Protein AF-A0A1F4V8T4-F1 (afdb_monomer_lite)

Radius of gyration: 14.52 Å; chains: 1; bounding box: 36×26×45 Å

Structure (mmCIF, N/CA/C/O backbone):
data_AF-A0A1F4V8T4-F1
#
_entry.id   AF-A0A1F4V8T4-F1
#
loop_
_atom_site.group_PDB
_atom_site.id
_atom_site.type_symbol
_atom_site.label_atom_id
_atom_site.label_alt_id
_atom_site.label_comp_id
_atom_site.label_asym_id
_atom_site.label_entity_id
_atom_site.label_se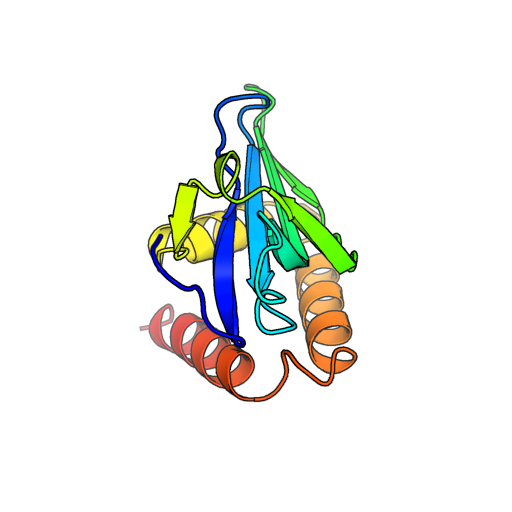q_id
_atom_site.pdbx_PDB_ins_code
_atom_site.Cartn_x
_atom_site.Cartn_y
_atom_site.Cartn_z
_atom_site.occupancy
_atom_site.B_iso_or_equiv
_atom_site.auth_seq_id
_atom_site.auth_comp_id
_atom_site.auth_asym_id
_atom_site.auth_atom_id
_atom_site.pdbx_PDB_model_num
ATOM 1 N N . MET A 1 1 ? 9.633 7.732 -20.803 1.00 52.25 1 MET A N 1
ATOM 2 C CA . MET A 1 1 ? 8.773 7.249 -19.706 1.00 52.25 1 MET A CA 1
ATOM 3 C C . MET A 1 1 ? 9.606 7.266 -18.451 1.00 52.25 1 MET A C 1
ATOM 5 O O . MET A 1 1 ? 10.767 6.884 -18.526 1.00 52.25 1 MET A O 1
ATOM 9 N N . GLU A 1 2 ? 9.056 7.786 -17.361 1.00 59.56 2 GLU A N 1
ATOM 10 C CA . GLU A 1 2 ? 9.728 7.745 -16.066 1.00 59.56 2 GLU A CA 1
ATOM 11 C C . GLU A 1 2 ? 9.879 6.277 -15.651 1.00 59.56 2 GLU A C 1
ATOM 13 O O . GLU A 1 2 ? 8.925 5.506 -15.739 1.00 59.56 2 GLU A O 1
ATOM 18 N N . GLN A 1 3 ? 11.104 5.864 -15.335 1.00 69.62 3 GLN A N 1
ATOM 19 C CA . GLN A 1 3 ? 11.401 4.482 -14.986 1.00 69.62 3 GLN A CA 1
ATOM 20 C C . GLN A 1 3 ? 11.212 4.333 -13.479 1.00 69.62 3 GLN A C 1
ATOM 22 O O . GLN A 1 3 ? 11.970 4.917 -12.702 1.00 69.62 3 GLN A O 1
ATOM 27 N N . TYR A 1 4 ? 10.179 3.592 -13.085 1.00 75.06 4 TYR A N 1
ATOM 28 C CA . TYR A 1 4 ? 9.976 3.211 -11.691 1.00 75.06 4 TYR A CA 1
ATOM 29 C C . TYR A 1 4 ? 11.048 2.212 -11.266 1.00 75.06 4 TYR A C 1
ATOM 31 O O . TYR A 1 4 ? 11.541 1.425 -12.082 1.00 75.06 4 TYR A O 1
ATOM 39 N N . LYS A 1 5 ? 11.430 2.273 -9.996 1.00 74.38 5 LYS A N 1
ATOM 40 C CA . LYS A 1 5 ? 12.481 1.439 -9.416 1.00 74.38 5 LYS A CA 1
ATOM 41 C C . LYS A 1 5 ? 11.873 0.366 -8.530 1.00 74.38 5 LYS A C 1
ATOM 43 O O . LYS A 1 5 ? 10.869 0.603 -7.864 1.00 74.38 5 LYS A O 1
ATOM 48 N N . VAL A 1 6 ? 12.539 -0.784 -8.483 1.00 75.94 6 VAL A N 1
ATOM 49 C CA . VAL A 1 6 ? 12.269 -1.810 -7.470 1.00 75.94 6 VAL A CA 1
ATOM 50 C C . VAL A 1 6 ? 12.337 -1.170 -6.088 1.00 75.94 6 VAL A C 1
ATOM 52 O O . VAL A 1 6 ? 13.249 -0.385 -5.812 1.00 75.94 6 VAL A O 1
ATOM 55 N N . GLY A 1 7 ? 11.359 -1.482 -5.245 1.00 71.12 7 GLY A N 1
ATOM 56 C CA . GLY A 1 7 ? 11.236 -0.893 -3.918 1.00 71.12 7 GLY A CA 1
ATOM 57 C C . GLY A 1 7 ? 10.384 0.372 -3.841 1.00 71.12 7 GLY A C 1
ATOM 58 O O . GLY A 1 7 ? 10.140 0.849 -2.739 1.00 71.12 7 GLY A O 1
ATOM 59 N N . GLU A 1 8 ? 9.924 0.938 -4.962 1.00 79.31 8 GLU A N 1
ATOM 60 C CA . GLU A 1 8 ? 9.031 2.099 -4.920 1.00 79.31 8 GLU A CA 1
ATOM 61 C C . GLU A 1 8 ? 7.585 1.692 -4.605 1.00 79.31 8 GLU A C 1
ATOM 63 O O . GLU A 1 8 ? 7.057 0.729 -5.165 1.00 79.31 8 GLU A O 1
ATOM 68 N N . LEU A 1 9 ? 6.933 2.488 -3.750 1.00 82.06 9 LEU A N 1
ATOM 69 C CA . LEU A 1 9 ? 5.483 2.479 -3.591 1.00 82.06 9 LEU A CA 1
ATOM 70 C C . LEU A 1 9 ? 4.851 3.413 -4.615 1.00 82.06 9 LEU A C 1
ATOM 72 O O . LEU A 1 9 ? 5.217 4.587 -4.717 1.00 82.06 9 LEU A O 1
ATOM 76 N N . LEU A 1 10 ? 3.884 2.895 -5.356 1.00 86.50 10 LEU A N 1
ATOM 77 C CA . LEU A 1 10 ? 3.131 3.604 -6.373 1.00 86.50 10 LEU A CA 1
ATOM 78 C C . LEU A 1 10 ? 1.648 3.600 -6.033 1.00 86.50 10 LEU A C 1
ATOM 80 O O . LEU A 1 10 ? 1.162 2.753 -5.283 1.00 86.50 10 LEU A O 1
ATOM 84 N N . ILE A 1 11 ? 0.933 4.538 -6.640 1.00 87.44 11 ILE A N 1
ATOM 85 C CA . ILE A 1 11 ? -0.517 4.627 -6.541 1.00 87.44 11 ILE A CA 1
ATOM 86 C C . ILE A 1 11 ? -1.132 4.324 -7.886 1.00 87.44 11 ILE A C 1
ATOM 88 O O . ILE A 1 11 ? -0.731 4.876 -8.915 1.00 87.44 11 ILE A O 1
ATOM 92 N N . ARG A 1 12 ? -2.142 3.461 -7.862 1.00 86.38 12 ARG A N 1
ATOM 93 C CA . ARG A 1 12 ? -3.024 3.263 -9.006 1.00 86.38 12 ARG A CA 1
ATOM 94 C C . ARG A 1 12 ? -3.978 4.450 -9.147 1.00 86.38 12 ARG A C 1
ATOM 96 O O . ARG A 1 12 ? -4.513 4.928 -8.151 1.00 86.38 12 ARG A O 1
ATOM 103 N N . ASP A 1 13 ? -4.195 4.906 -10.378 1.00 77.69 13 ASP A N 1
ATOM 104 C CA . ASP A 1 13 ? -5.159 5.965 -10.685 1.00 77.69 13 ASP A CA 1
ATOM 105 C C . ASP A 1 13 ? -6.552 5.630 -10.125 1.00 77.69 13 ASP A C 1
ATOM 107 O O . ASP A 1 13 ? -7.109 4.565 -10.397 1.00 77.69 13 ASP A O 1
ATOM 111 N N . LYS A 1 14 ? -7.081 6.565 -9.321 1.00 66.62 14 LYS A N 1
ATOM 112 C CA . LYS A 1 14 ? -8.356 6.472 -8.595 1.00 66.62 14 LYS A CA 1
ATOM 113 C C . LYS A 1 14 ? -9.571 6.655 -9.519 1.00 66.62 14 LYS A C 1
ATOM 115 O O . LYS A 1 14 ? -10.704 6.465 -9.079 1.00 66.62 14 LYS A O 1
ATOM 120 N N . SER A 1 15 ? -9.347 7.057 -10.775 1.00 63.78 15 SER A N 1
ATOM 121 C CA . SER A 1 15 ? -10.372 7.580 -11.686 1.00 63.78 15 SER A CA 1
ATOM 122 C C . SER A 1 15 ? -11.500 6.609 -12.054 1.00 63.78 15 SER A C 1
ATOM 124 O O . SER A 1 15 ? -12.585 7.075 -12.395 1.00 63.78 15 SER A O 1
ATOM 126 N N . GLU A 1 16 ? -11.295 5.291 -11.960 1.00 58.47 16 GLU A N 1
ATOM 127 C CA . GLU A 1 16 ? -12.333 4.319 -12.338 1.00 58.47 16 GLU A CA 1
ATOM 128 C C . GLU A 1 16 ? -13.244 3.896 -11.175 1.00 58.47 16 GLU A C 1
ATOM 130 O O . GLU A 1 16 ? -14.426 3.673 -11.417 1.00 58.47 16 GLU A O 1
ATOM 135 N N . ASN A 1 17 ? -12.756 3.849 -9.927 1.00 63.12 17 ASN A N 1
ATOM 136 C CA . ASN A 1 17 ? -13.481 3.203 -8.816 1.00 63.12 17 ASN A CA 1
ATOM 137 C C . ASN A 1 17 ? -13.431 3.959 -7.478 1.00 63.12 17 ASN A C 1
ATOM 139 O O . ASN A 1 17 ? -13.741 3.380 -6.444 1.00 63.12 17 ASN A O 1
ATOM 143 N N . ASN A 1 18 ? -13.026 5.234 -7.470 1.00 78.44 18 ASN A N 1
ATOM 144 C CA . ASN A 1 18 ? -12.918 6.033 -6.242 1.00 78.44 18 ASN A CA 1
ATOM 145 C C . ASN A 1 18 ? -12.078 5.336 -5.147 1.00 78.44 18 ASN A C 1
ATOM 147 O O . ASN A 1 18 ? -12.358 5.442 -3.956 1.00 78.44 18 ASN A O 1
ATOM 151 N N . ALA A 1 19 ? -11.049 4.601 -5.576 1.00 84.31 19 ALA A N 1
ATOM 152 C CA . ALA A 1 19 ? -10.266 3.724 -4.721 1.00 84.31 19 ALA A CA 1
ATOM 153 C C . ALA A 1 19 ? -8.782 4.100 -4.743 1.00 84.31 19 ALA A C 1
ATOM 155 O O . ALA A 1 19 ? -8.223 4.398 -5.800 1.00 84.31 19 ALA A O 1
ATOM 156 N N . LEU A 1 20 ? -8.126 4.064 -3.584 1.00 86.62 20 LEU A N 1
ATOM 157 C CA . LEU A 1 20 ? -6.681 4.241 -3.441 1.00 86.62 20 LEU A CA 1
ATOM 158 C C . LEU A 1 20 ? -6.031 2.858 -3.353 1.00 86.62 20 LEU A C 1
ATOM 160 O O . LEU A 1 20 ? -6.281 2.117 -2.410 1.00 86.62 20 LEU A O 1
ATOM 164 N N . THR A 1 21 ? -5.165 2.515 -4.308 1.00 88.44 21 THR A N 1
ATOM 165 C CA . THR A 1 21 ? -4.394 1.261 -4.251 1.00 88.44 21 THR A CA 1
ATOM 166 C C . THR A 1 21 ? -2.914 1.560 -4.095 1.00 88.44 21 THR A C 1
ATOM 168 O O . THR A 1 21 ? -2.349 2.247 -4.948 1.00 88.44 21 THR A O 1
ATOM 171 N N . LEU A 1 22 ? -2.294 1.015 -3.048 1.00 86.81 22 LEU A N 1
ATOM 172 C CA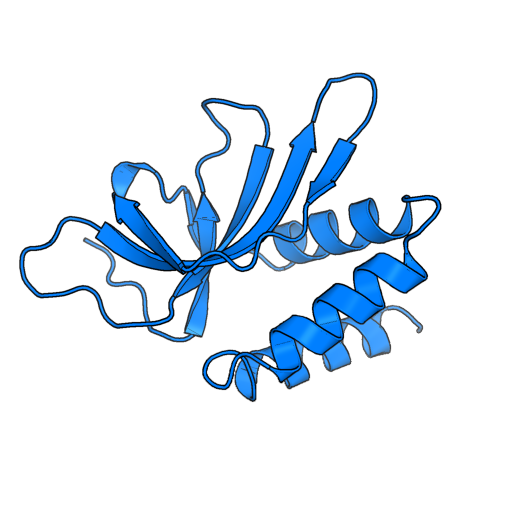 . LEU A 1 22 ? -0.845 1.025 -2.874 1.00 86.81 22 LEU A CA 1
ATOM 173 C C . LEU A 1 22 ? -0.240 -0.205 -3.550 1.00 86.81 22 LEU A C 1
ATOM 175 O O . LEU A 1 22 ? -0.622 -1.341 -3.262 1.00 86.81 22 LEU A O 1
ATOM 179 N N . LEU A 1 23 ? 0.713 0.043 -4.442 1.00 86.00 23 LEU A N 1
ATOM 180 C CA . LEU A 1 23 ? 1.440 -0.963 -5.208 1.00 86.00 23 LEU A CA 1
ATOM 181 C C . LEU A 1 23 ? 2.917 -0.881 -4.845 1.00 86.00 23 LEU A C 1
ATOM 183 O O . LEU A 1 23 ? 3.466 0.213 -4.805 1.00 86.00 23 LEU A O 1
ATOM 187 N N . TYR A 1 24 ? 3.579 -2.009 -4.651 1.00 82.56 24 TYR A N 1
ATOM 188 C CA . TYR A 1 24 ? 5.024 -2.078 -4.478 1.00 82.56 24 TYR A CA 1
ATOM 189 C C . TYR A 1 24 ? 5.679 -2.685 -5.700 1.00 82.56 24 TYR A C 1
ATOM 191 O O . TYR A 1 24 ? 5.276 -3.761 -6.128 1.00 82.56 24 TYR A O 1
ATOM 199 N N . ILE A 1 25 ? 6.696 -2.024 -6.248 1.00 79.50 25 ILE A N 1
ATOM 200 C CA . ILE A 1 25 ? 7.433 -2.548 -7.398 1.00 79.50 25 ILE A CA 1
ATOM 201 C C . ILE A 1 25 ? 8.391 -3.652 -6.953 1.00 79.50 25 ILE A C 1
ATOM 203 O O . ILE A 1 25 ? 9.405 -3.385 -6.306 1.00 79.50 25 ILE A O 1
ATOM 207 N N . ASP A 1 26 ? 8.070 -4.883 -7.340 1.00 71.62 26 ASP A N 1
ATOM 208 C CA . ASP A 1 26 ? 8.796 -6.108 -6.991 1.00 71.62 26 ASP A CA 1
ATOM 209 C C . ASP A 1 26 ? 9.970 -6.401 -7.944 1.00 71.62 26 ASP A C 1
ATOM 211 O O . ASP A 1 26 ? 10.985 -6.967 -7.533 1.00 71.62 26 ASP A O 1
ATOM 215 N N . ALA A 1 27 ? 9.864 -5.978 -9.204 1.00 71.31 27 ALA A N 1
ATOM 216 C CA . ALA A 1 27 ? 10.845 -6.230 -10.247 1.00 71.31 27 ALA A CA 1
ATOM 217 C C . ALA A 1 27 ? 10.980 -5.053 -11.221 1.00 71.31 27 ALA A C 1
ATOM 219 O O . ALA A 1 27 ? 10.061 -4.259 -11.438 1.00 71.31 27 ALA A O 1
ATOM 220 N N . GLU A 1 28 ? 12.161 -4.942 -11.835 1.00 70.94 28 GLU A N 1
ATOM 221 C CA . GLU A 1 28 ? 12.388 -3.941 -12.872 1.00 70.94 28 GLU A CA 1
ATOM 222 C C . GLU A 1 28 ? 11.457 -4.193 -14.069 1.00 70.94 28 GLU A C 1
ATOM 224 O O . GLU A 1 28 ? 11.243 -5.347 -14.458 1.00 70.94 28 GLU A O 1
ATOM 229 N N . PRO A 1 29 ? 10.928 -3.133 -14.707 1.00 68.00 29 PRO A N 1
ATOM 230 C CA . PRO A 1 29 ? 10.167 -3.294 -15.932 1.00 68.00 29 PRO A CA 1
ATOM 231 C C . PRO A 1 29 ? 11.016 -3.962 -17.014 1.00 68.00 29 PRO A C 1
ATOM 233 O O . PRO A 1 29 ? 12.094 -3.477 -17.366 1.00 68.00 29 PRO A O 1
ATOM 236 N N . GLU A 1 30 ? 10.507 -5.046 -17.594 1.00 69.12 30 GLU A N 1
ATOM 237 C CA . GLU A 1 30 ? 11.145 -5.675 -18.747 1.00 69.12 30 GLU A CA 1
ATOM 238 C C . GLU A 1 30 ? 11.262 -4.677 -19.918 1.00 69.12 30 GLU A C 1
ATOM 240 O O . GLU A 1 30 ? 10.280 -4.004 -20.266 1.00 69.12 30 GLU A O 1
ATOM 245 N N . PRO A 1 31 ? 12.425 -4.602 -20.594 1.00 66.31 31 PRO A N 1
ATOM 246 C CA . PRO A 1 31 ? 12.598 -3.738 -21.754 1.00 66.31 31 PRO A CA 1
ATOM 247 C C . PRO A 1 31 ? 11.534 -4.000 -22.830 1.00 66.31 31 PRO A C 1
ATOM 249 O O . PRO A 1 31 ? 11.400 -5.107 -23.345 1.00 66.31 31 PRO A O 1
ATOM 252 N N . GLY A 1 32 ? 10.778 -2.960 -23.191 1.00 70.06 32 GLY A N 1
ATOM 253 C CA . GLY A 1 32 ? 9.728 -3.038 -24.213 1.00 70.06 32 GLY A CA 1
ATOM 254 C C . GLY A 1 32 ? 8.344 -3.461 -23.703 1.00 70.06 32 GLY A C 1
ATOM 255 O O . GLY A 1 32 ? 7.394 -3.446 -24.487 1.00 70.06 32 GLY A O 1
ATOM 256 N N . LYS A 1 33 ? 8.184 -3.781 -22.412 1.00 69.56 33 LYS A N 1
ATOM 257 C CA . LYS A 1 33 ? 6.863 -3.942 -21.788 1.00 69.56 33 LYS A CA 1
ATOM 258 C C . LYS A 1 33 ? 6.306 -2.585 -21.354 1.00 69.56 33 LYS A C 1
ATOM 260 O O . LYS A 1 33 ? 7.035 -1.694 -20.929 1.00 69.56 33 LYS A O 1
ATOM 265 N N . GLN A 1 34 ? 4.987 -2.424 -21.459 1.00 67.81 34 GLN A N 1
ATOM 266 C CA . GLN A 1 34 ? 4.281 -1.195 -21.072 1.00 67.81 34 GLN A CA 1
ATOM 267 C C . GLN A 1 34 ? 3.716 -1.250 -19.644 1.00 67.81 34 GLN A C 1
ATOM 269 O O . GLN A 1 34 ? 2.699 -0.613 -19.374 1.00 67.81 34 GLN A O 1
ATOM 274 N N . GLY A 1 35 ? 4.334 -2.007 -18.736 1.00 70.69 35 GLY A N 1
ATOM 275 C CA . GLY A 1 35 ? 3.845 -2.132 -17.367 1.00 70.69 35 GLY A CA 1
ATOM 276 C C . GLY A 1 35 ? 4.933 -2.427 -16.346 1.00 70.69 35 GLY A C 1
ATOM 277 O O . GLY A 1 35 ? 6.050 -2.792 -16.712 1.00 70.69 35 GLY A O 1
ATOM 278 N N . ALA A 1 36 ? 4.576 -2.248 -15.078 1.00 73.12 36 ALA A N 1
ATOM 279 C CA . ALA A 1 36 ? 5.380 -2.642 -13.931 1.00 73.12 36 ALA A CA 1
ATOM 280 C C . ALA A 1 36 ? 4.862 -3.964 -13.368 1.00 73.12 36 ALA A C 1
ATOM 282 O O . ALA A 1 36 ? 3.646 -4.181 -13.334 1.00 73.12 36 ALA A O 1
ATOM 283 N N . TYR A 1 37 ? 5.781 -4.813 -12.921 1.00 78.75 37 TYR A N 1
ATOM 284 C CA . TYR A 1 37 ? 5.445 -5.887 -12.000 1.00 78.75 37 TYR A CA 1
ATOM 285 C C . TYR A 1 37 ? 5.331 -5.285 -10.603 1.00 78.75 37 TYR A C 1
ATOM 287 O O . TYR A 1 37 ? 6.073 -4.357 -10.257 1.00 78.75 37 TYR A O 1
ATOM 295 N N . TYR A 1 38 ? 4.318 -5.713 -9.865 1.00 77.31 38 TYR A N 1
ATOM 296 C CA . TYR A 1 38 ? 4.039 -5.159 -8.555 1.00 77.31 38 TYR A CA 1
ATOM 297 C C . TYR A 1 38 ? 3.370 -6.183 -7.650 1.00 77.31 38 TYR A C 1
ATOM 299 O O . TYR A 1 38 ? 2.635 -7.046 -8.126 1.00 77.31 38 TYR A O 1
ATOM 307 N N . THR A 1 39 ? 3.536 -5.991 -6.348 1.00 78.31 39 THR A N 1
ATOM 308 C CA . THR A 1 39 ? 2.683 -6.570 -5.311 1.00 78.31 39 THR A CA 1
ATOM 309 C C . THR A 1 39 ? 1.713 -5.490 -4.854 1.00 78.31 39 THR A C 1
ATOM 311 O O . THR A 1 39 ? 2.131 -4.405 -4.439 1.00 78.31 39 THR A O 1
ATOM 314 N N . GLN A 1 40 ? 0.409 -5.731 -4.970 1.00 81.56 40 GLN A N 1
ATOM 315 C CA . GLN A 1 40 ? -0.565 -4.885 -4.283 1.00 81.56 40 GLN A CA 1
ATOM 316 C C . GLN A 1 40 ? -0.317 -5.017 -2.775 1.00 81.56 40 GLN A C 1
ATOM 318 O O . GLN A 1 40 ? 0.073 -6.086 -2.329 1.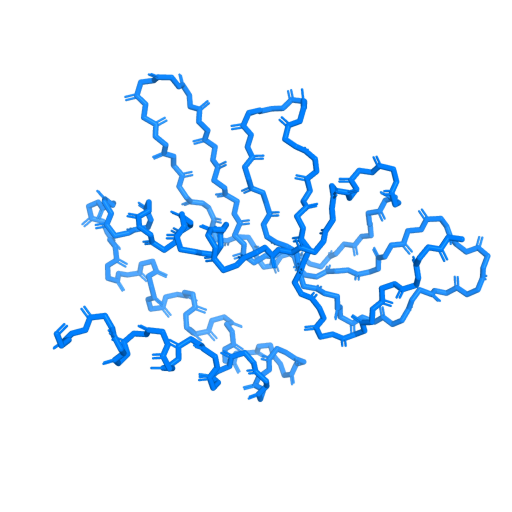00 81.56 40 GLN A O 1
ATOM 323 N N . ILE A 1 41 ? -0.448 -3.949 -1.989 1.00 79.50 41 ILE A N 1
ATOM 324 C CA . ILE A 1 41 ? -0.249 -4.034 -0.526 1.00 79.50 41 ILE A CA 1
ATOM 325 C C . ILE A 1 41 ? -1.521 -3.674 0.228 1.00 79.50 41 ILE A C 1
ATOM 327 O O . ILE A 1 41 ? -1.814 -4.224 1.291 1.00 79.50 41 ILE A O 1
ATOM 331 N N . ALA A 1 42 ? -2.257 -2.702 -0.296 1.00 82.69 42 ALA A N 1
ATOM 332 C CA . ALA A 1 42 ? -3.508 -2.259 0.276 1.00 82.69 42 ALA A CA 1
ATOM 333 C C . ALA A 1 42 ? -4.379 -1.628 -0.799 1.00 82.69 42 ALA A C 1
ATOM 335 O O . ALA A 1 42 ? -3.884 -1.000 -1.740 1.00 82.69 42 ALA A O 1
ATOM 336 N N . HIS A 1 43 ? -5.678 -1.774 -0.609 1.00 87.25 43 HIS A N 1
ATOM 337 C CA . HIS A 1 43 ? -6.703 -1.182 -1.437 1.00 87.25 43 HIS A CA 1
ATOM 338 C C . HIS A 1 43 ? -7.760 -0.561 -0.533 1.00 87.25 43 HIS A C 1
ATOM 340 O O . HIS A 1 43 ? -8.267 -1.224 0.365 1.00 87.25 43 HIS A O 1
ATOM 346 N N . VAL A 1 44 ? -8.040 0.722 -0.726 1.00 86.31 44 VAL A N 1
ATOM 347 C CA . VAL A 1 44 ? -9.064 1.452 0.019 1.00 86.31 44 VAL A CA 1
ATOM 348 C C . VAL A 1 44 ? -10.168 1.824 -0.949 1.00 86.31 44 VAL A C 1
ATOM 350 O O . VAL A 1 44 ? -9.911 2.603 -1.866 1.00 86.31 44 VAL A O 1
ATOM 353 N N . GLU A 1 45 ? -11.370 1.297 -0.744 1.00 87.38 45 GLU A N 1
ATOM 354 C CA . GLU A 1 45 ? -12.556 1.647 -1.534 1.00 87.38 45 GLU A CA 1
ATOM 355 C C . GLU A 1 45 ? -13.399 2.678 -0.784 1.00 87.38 45 GLU A C 1
ATOM 357 O O . GLU A 1 45 ? -13.653 2.516 0.409 1.00 87.38 45 GLU A O 1
ATOM 362 N N . ASP A 1 46 ? -13.826 3.741 -1.472 1.00 83.69 46 ASP A N 1
ATOM 363 C CA . ASP A 1 46 ? -14.749 4.748 -0.940 1.00 83.69 46 ASP A CA 1
ATOM 364 C C . ASP A 1 46 ? -16.147 4.566 -1.549 1.00 83.69 46 ASP A C 1
ATOM 366 O O . ASP A 1 46 ? -16.384 4.897 -2.715 1.00 83.69 46 ASP A O 1
ATOM 370 N N . TYR A 1 47 ? -17.084 4.066 -0.739 1.00 82.00 47 TYR A N 1
ATOM 371 C CA . TYR A 1 47 ? -18.474 3.829 -1.138 1.00 82.00 47 TYR A CA 1
ATOM 372 C C . TYR A 1 47 ? -19.397 5.034 -0.887 1.00 82.00 47 TYR A C 1
ATOM 374 O O . TYR A 1 47 ? -20.609 4.936 -1.075 1.00 82.00 47 TYR A O 1
ATOM 382 N N . GLY A 1 48 ? -18.868 6.170 -0.423 1.00 77.06 48 GLY A N 1
ATOM 383 C CA . GLY A 1 48 ? -19.634 7.372 -0.085 1.00 77.06 48 GLY A CA 1
ATOM 384 C C . GLY A 1 48 ? -20.320 7.343 1.289 1.00 77.06 48 GLY A C 1
ATOM 385 O O . GLY A 1 48 ? -20.483 8.398 1.900 1.00 77.06 48 GLY A O 1
ATOM 386 N N . GLU A 1 49 ? -20.681 6.166 1.810 1.00 77.94 49 GLU A N 1
ATOM 387 C CA . GLU A 1 49 ? -21.176 5.983 3.191 1.00 77.94 49 GLU A CA 1
ATOM 388 C C . GLU A 1 49 ? -20.058 5.597 4.178 1.00 77.94 49 GLU A C 1
ATOM 390 O O . GLU A 1 49 ? -20.233 5.683 5.394 1.00 77.94 49 GLU A O 1
ATOM 395 N N . GLY A 1 50 ? -18.895 5.212 3.652 1.00 73.38 50 GLY A N 1
ATOM 396 C CA . GLY A 1 50 ? -17.722 4.793 4.405 1.00 73.38 50 GLY A CA 1
ATOM 397 C C . GLY A 1 50 ? -16.610 4.313 3.476 1.00 73.38 50 GLY A C 1
ATOM 398 O O . GLY A 1 50 ? -16.837 4.096 2.282 1.00 73.38 50 GLY A O 1
ATOM 399 N N . LYS A 1 51 ? -15.409 4.158 4.038 1.00 83.12 51 LYS A N 1
ATOM 400 C CA . LYS A 1 51 ? -14.262 3.560 3.358 1.00 83.12 51 LYS A CA 1
ATOM 401 C C . LYS A 1 51 ? -13.973 2.185 3.937 1.00 83.12 51 LYS A C 1
ATOM 403 O O . LYS A 1 51 ? -14.058 1.999 5.150 1.00 83.12 51 LYS A O 1
ATOM 408 N N . GLU A 1 52 ? -13.594 1.248 3.082 1.00 82.56 52 GLU A N 1
ATOM 409 C CA . GLU A 1 52 ? -13.139 -0.078 3.496 1.00 82.56 52 GLU A CA 1
ATOM 410 C C . GLU A 1 52 ? -11.709 -0.322 3.036 1.00 82.56 52 GLU A C 1
ATOM 412 O O . GLU A 1 52 ? -11.308 0.138 1.969 1.00 82.56 52 GLU A O 1
ATOM 417 N N . VAL A 1 53 ? -10.939 -1.042 3.855 1.00 82.81 53 VAL A N 1
ATOM 418 C CA . VAL A 1 53 ? -9.540 -1.368 3.572 1.00 82.81 53 VAL A CA 1
ATOM 419 C C . VAL A 1 53 ? -9.388 -2.867 3.349 1.00 82.81 53 VAL A C 1
ATOM 421 O O . VAL A 1 53 ? -9.702 -3.674 4.224 1.00 82.81 53 VAL A O 1
ATOM 424 N N . TYR A 1 54 ? -8.828 -3.222 2.199 1.00 83.69 54 TYR A N 1
ATOM 425 C CA . TYR A 1 54 ? -8.539 -4.579 1.767 1.00 83.69 54 TYR A CA 1
ATOM 426 C C . TYR A 1 54 ? -7.028 -4.805 1.703 1.00 83.69 54 TYR A C 1
ATOM 428 O O . TYR A 1 54 ? -6.283 -4.033 1.093 1.00 83.69 54 TYR A O 1
ATOM 436 N N . LEU A 1 55 ? -6.568 -5.889 2.334 1.00 74.81 55 LEU A N 1
ATOM 437 C CA . LEU A 1 55 ? -5.166 -6.309 2.324 1.00 74.81 55 LEU A CA 1
ATOM 438 C C . LEU A 1 55 ? -4.923 -7.385 1.268 1.00 74.81 55 LEU A C 1
ATOM 440 O O . LEU A 1 55 ? -4.880 -8.587 1.561 1.00 74.81 55 LEU A O 1
ATOM 444 N N . GLU A 1 56 ? -4.737 -6.936 0.037 1.00 72.19 56 GLU A N 1
ATOM 445 C CA . GLU A 1 56 ? -4.444 -7.791 -1.107 1.00 72.19 56 GLU A CA 1
ATOM 446 C C . GLU A 1 56 ? -2.939 -7.783 -1.334 1.00 72.19 56 GLU A C 1
ATOM 448 O O . GLU A 1 56 ? -2.412 -6.746 -1.698 1.00 72.19 56 GLU A O 1
ATOM 453 N N . PHE A 1 57 ? -2.267 -8.914 -1.090 1.00 68.94 57 PHE A N 1
ATOM 454 C CA . PHE A 1 57 ? -0.848 -9.136 -1.412 1.00 68.94 57 PHE A CA 1
ATOM 455 C C . PHE A 1 57 ? -0.760 -9.996 -2.666 1.00 68.94 57 PHE A C 1
ATOM 457 O O . PHE A 1 57 ? -0.278 -11.128 -2.645 1.00 68.94 57 PHE A O 1
ATOM 464 N N . GLU A 1 58 ? -1.346 -9.482 -3.742 1.00 67.19 58 GLU A N 1
ATOM 465 C CA . GLU A 1 58 ? -1.375 -10.153 -5.032 1.00 67.19 58 GLU A CA 1
ATOM 466 C C . GLU A 1 58 ? -0.313 -9.552 -5.942 1.00 67.19 58 GLU A C 1
ATOM 468 O O . GLU A 1 58 ? -0.283 -8.340 -6.180 1.00 67.19 58 GLU A O 1
ATOM 473 N N . SER A 1 59 ? 0.568 -10.415 -6.446 1.00 71.31 59 SER A N 1
ATOM 474 C CA . SER A 1 59 ? 1.531 -10.031 -7.470 1.00 71.31 59 SER A CA 1
ATOM 475 C C . SER A 1 59 ? 0.845 -9.974 -8.831 1.00 71.31 59 SER A C 1
ATOM 477 O O . SER A 1 59 ? 0.105 -10.882 -9.217 1.00 71.31 59 SER A O 1
ATOM 479 N N . GLY A 1 60 ? 1.116 -8.923 -9.589 1.00 75.06 60 GLY A N 1
ATOM 480 C CA . GLY A 1 60 ? 0.506 -8.694 -10.887 1.00 75.06 60 GLY A CA 1
ATOM 481 C C . GLY A 1 60 ? 1.381 -7.867 -11.814 1.00 75.06 60 GLY A C 1
ATOM 482 O O . GLY A 1 60 ? 2.530 -7.543 -11.523 1.00 75.06 60 GLY A O 1
ATOM 483 N N . SER A 1 61 ? 0.817 -7.519 -12.970 1.00 78.81 61 SER A N 1
ATOM 484 C CA . SER A 1 61 ? 1.426 -6.571 -13.902 1.00 78.81 61 SER A CA 1
ATOM 485 C C . SER A 1 61 ? 0.429 -5.474 -14.243 1.00 78.81 61 SER A C 1
ATOM 487 O O . SER A 1 61 ? -0.677 -5.782 -14.697 1.00 78.81 61 SER A O 1
ATOM 489 N N . ILE A 1 62 ? 0.806 -4.209 -14.056 1.00 76.56 62 ILE A N 1
ATOM 490 C CA . ILE A 1 62 ? -0.071 -3.065 -14.320 1.00 76.56 62 ILE A CA 1
ATOM 491 C C . ILE A 1 62 ? 0.490 -2.219 -15.459 1.00 76.56 62 ILE A C 1
ATOM 493 O O . ILE A 1 62 ? 1.654 -1.814 -15.414 1.00 76.56 62 ILE A O 1
ATOM 497 N N . PRO A 1 63 ? -0.311 -1.918 -16.495 1.00 82.00 63 PRO A N 1
ATOM 498 C CA . PRO A 1 63 ? 0.090 -0.955 -17.507 1.00 82.00 63 PRO A CA 1
ATOM 499 C C . PRO A 1 63 ? 0.373 0.428 -16.906 1.00 82.00 63 PRO A C 1
ATOM 501 O O . PRO A 1 63 ? -0.430 0.935 -16.126 1.00 82.00 63 PRO A O 1
ATOM 504 N N . PHE A 1 64 ? 1.450 1.095 -17.337 1.00 80.56 64 PHE A N 1
ATOM 505 C CA . PHE A 1 64 ? 1.872 2.390 -16.771 1.00 80.56 64 PHE A CA 1
ATOM 506 C C . PHE A 1 64 ? 0.808 3.491 -16.849 1.00 80.56 64 PHE A C 1
ATOM 508 O O . PHE A 1 64 ? 0.796 4.388 -16.017 1.00 80.56 64 PHE A O 1
ATOM 515 N N . LYS A 1 65 ? -0.113 3.414 -17.817 1.00 82.38 65 LYS A N 1
ATOM 516 C CA . LYS A 1 65 ? -1.236 4.357 -17.950 1.00 82.38 65 LYS A CA 1
ATOM 517 C C . LYS A 1 65 ? -2.192 4.365 -16.748 1.00 82.38 65 LYS A C 1
ATOM 519 O O . LYS A 1 65 ? -2.977 5.291 -16.633 1.00 82.38 65 LYS A O 1
ATOM 524 N N . PHE A 1 66 ? -2.157 3.326 -15.914 1.00 83.31 66 PHE A N 1
ATOM 525 C CA . PHE A 1 66 ? -2.975 3.214 -14.707 1.00 83.31 66 PHE A CA 1
ATOM 526 C C . PHE A 1 66 ? -2.201 3.583 -13.437 1.00 83.31 66 PHE A C 1
ATOM 528 O O . PHE A 1 66 ? -2.748 3.470 -12.345 1.00 83.31 66 PHE A O 1
ATOM 535 N N . ILE A 1 67 ? -0.938 3.996 -13.555 1.00 84.69 67 ILE A N 1
ATOM 536 C CA . ILE A 1 67 ? -0.139 4.469 -12.427 1.00 84.69 67 ILE A CA 1
ATOM 537 C C . ILE A 1 67 ? -0.293 5.986 -12.347 1.00 84.69 67 ILE A C 1
ATOM 539 O O . ILE A 1 67 ? 0.104 6.705 -13.262 1.00 84.69 67 ILE A O 1
ATOM 543 N N . ALA A 1 68 ? -0.855 6.469 -11.240 1.00 83.38 68 ALA A N 1
ATOM 544 C CA . ALA A 1 68 ? -1.013 7.895 -10.969 1.00 83.38 68 ALA A CA 1
ATOM 545 C C . ALA A 1 68 ? 0.322 8.570 -10.624 1.00 83.38 68 ALA A C 1
ATOM 547 O O . ALA A 1 68 ? 0.523 9.747 -10.913 1.00 83.38 68 ALA A O 1
ATOM 548 N N . GLY A 1 69 ? 1.238 7.822 -10.006 1.00 87.12 69 GLY A N 1
ATOM 549 C CA . GLY A 1 69 ? 2.545 8.314 -9.591 1.00 87.12 69 GLY A CA 1
ATOM 550 C C . GLY A 1 69 ? 3.135 7.507 -8.439 1.00 87.12 69 GLY A C 1
ATOM 551 O O . GLY A 1 69 ? 2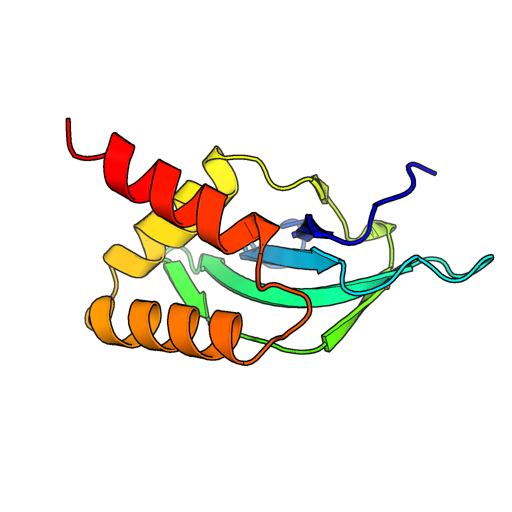.656 6.419 -8.113 1.00 87.12 69 GLY A O 1
ATOM 552 N N . ARG A 1 70 ? 4.187 8.059 -7.827 1.00 87.12 70 ARG A N 1
ATOM 553 C CA . ARG A 1 70 ? 4.739 7.552 -6.564 1.00 87.12 70 ARG A CA 1
ATOM 554 C C . ARG A 1 70 ? 3.777 7.863 -5.424 1.00 87.12 70 ARG A C 1
ATOM 556 O O . ARG A 1 70 ? 3.195 8.946 -5.408 1.00 87.12 70 ARG A O 1
ATOM 563 N N . ALA A 1 71 ? 3.653 6.936 -4.483 1.00 84.62 71 ALA A N 1
ATOM 564 C CA . ALA A 1 71 ? 2.878 7.155 -3.276 1.00 84.62 71 ALA A CA 1
ATOM 565 C C . ALA A 1 71 ? 3.525 8.243 -2.416 1.00 84.62 71 ALA A C 1
ATOM 567 O O . ALA A 1 71 ? 4.730 8.192 -2.145 1.00 84.62 71 ALA A O 1
ATOM 568 N N . THR A 1 72 ? 2.731 9.229 -2.005 1.00 84.56 72 THR A N 1
ATOM 569 C CA . THR A 1 72 ? 3.168 10.249 -1.048 1.00 84.56 72 THR A CA 1
ATOM 570 C C . THR A 1 72 ? 3.032 9.737 0.383 1.00 84.56 72 THR A C 1
ATOM 572 O O . THR A 1 72 ? 2.383 8.720 0.641 1.00 84.56 72 THR A O 1
ATOM 575 N N . ASP A 1 73 ? 3.653 10.439 1.332 1.00 79.56 73 ASP A N 1
ATOM 576 C CA . ASP A 1 73 ? 3.486 10.119 2.751 1.00 79.56 73 ASP A CA 1
ATOM 577 C C . ASP A 1 73 ? 2.024 10.315 3.186 1.00 79.56 73 ASP A C 1
ATOM 579 O O . ASP A 1 73 ? 1.520 9.554 4.011 1.00 79.56 73 ASP A O 1
ATOM 583 N N . GLU A 1 74 ? 1.320 11.285 2.594 1.00 82.44 74 GLU A N 1
ATOM 584 C CA . GLU A 1 74 ? -0.106 11.510 2.809 1.00 82.44 74 GLU A CA 1
ATOM 585 C C . GLU A 1 74 ? -0.958 10.320 2.358 1.00 82.44 74 GLU A C 1
ATOM 587 O O . GLU A 1 74 ? -1.864 9.918 3.084 1.00 82.44 74 GLU A O 1
ATOM 592 N N . ASP A 1 75 ? -0.648 9.717 1.210 1.00 83.06 75 ASP A N 1
ATOM 593 C CA . ASP A 1 75 ? -1.396 8.560 0.708 1.00 83.06 75 ASP A CA 1
ATOM 594 C C . ASP A 1 75 ? -1.213 7.332 1.607 1.00 83.06 75 ASP A C 1
ATOM 596 O O . ASP A 1 75 ? -2.167 6.618 1.914 1.00 83.06 75 ASP A O 1
ATOM 600 N N . ILE A 1 76 ? 0.016 7.095 2.073 1.00 80.56 76 ILE A N 1
ATOM 601 C CA . ILE A 1 76 ? 0.312 6.007 3.013 1.00 80.56 76 ILE A CA 1
ATOM 602 C C . ILE A 1 76 ? -0.415 6.256 4.337 1.00 80.56 76 ILE A C 1
ATOM 604 O O . ILE A 1 76 ? -1.019 5.342 4.902 1.00 80.56 76 ILE A O 1
ATOM 608 N N . LYS A 1 77 ? -0.385 7.501 4.824 1.00 82.44 77 LYS A N 1
ATOM 609 C CA . LYS A 1 77 ? -1.081 7.905 6.044 1.00 82.44 77 LYS A CA 1
ATOM 610 C C . LYS A 1 77 ? -2.591 7.710 5.923 1.00 82.44 77 LYS A C 1
ATOM 612 O O . LYS A 1 77 ? -3.185 7.206 6.870 1.00 82.44 77 LYS A O 1
ATOM 617 N N . GLU A 1 78 ? -3.191 8.040 4.781 1.00 83.62 78 GLU A N 1
ATOM 618 C CA . GLU A 1 78 ? -4.619 7.817 4.529 1.00 83.62 78 GLU A CA 1
ATOM 619 C C . GLU A 1 78 ? -4.978 6.331 4.694 1.00 83.62 78 GLU A C 1
ATOM 621 O O . GLU A 1 78 ? -5.891 6.009 5.451 1.00 83.62 78 GLU A O 1
ATOM 626 N N . VAL A 1 79 ? -4.215 5.409 4.090 1.00 82.12 79 VAL A N 1
ATOM 627 C CA . VAL A 1 79 ? -4.452 3.958 4.256 1.00 82.12 79 VAL A CA 1
ATOM 628 C C . VAL A 1 79 ? -4.363 3.529 5.717 1.00 82.12 79 VAL A C 1
ATOM 630 O O . VAL A 1 79 ? -5.211 2.776 6.201 1.00 82.12 79 VAL A O 1
ATOM 633 N N . VAL A 1 80 ? -3.339 4.000 6.433 1.00 80.50 80 VAL A N 1
ATOM 634 C CA . VAL A 1 80 ? -3.138 3.668 7.849 1.00 80.50 80 VAL A CA 1
ATOM 635 C C . VAL A 1 80 ? -4.297 4.192 8.699 1.00 80.50 80 VAL A C 1
ATOM 637 O O . VAL A 1 80 ? -4.829 3.456 9.528 1.00 80.50 80 VAL A O 1
ATOM 640 N N . GLU A 1 81 ? -4.708 5.443 8.496 1.00 84.44 81 GLU A N 1
ATOM 641 C CA . GLU A 1 81 ? -5.811 6.059 9.233 1.00 84.44 81 GLU A CA 1
ATOM 642 C C . GLU A 1 81 ? -7.142 5.352 8.969 1.00 84.44 81 GLU A C 1
ATOM 644 O O . GLU A 1 81 ? -7.880 5.096 9.919 1.00 84.44 81 GLU A O 1
ATOM 649 N N . GLU A 1 82 ? -7.443 4.987 7.720 1.00 83.56 82 GLU A N 1
ATOM 650 C CA . GLU A 1 82 ? -8.652 4.216 7.405 1.00 83.56 82 GLU A CA 1
ATOM 651 C C . GLU A 1 82 ? -8.600 2.804 8.005 1.00 83.56 82 GLU A C 1
ATOM 653 O O . GLU A 1 82 ? -9.591 2.326 8.554 1.00 83.56 82 GLU A O 1
ATOM 658 N N . THR A 1 83 ? -7.426 2.167 8.024 1.00 80.25 83 THR A N 1
ATOM 659 C CA . THR A 1 83 ? -7.240 0.866 8.687 1.00 80.25 83 THR A CA 1
ATOM 660 C C . THR A 1 83 ? -7.549 0.954 10.183 1.00 80.25 83 THR A C 1
ATOM 662 O O . THR A 1 83 ? -8.203 0.075 10.741 1.00 80.25 83 THR A O 1
ATOM 665 N N . LEU A 1 84 ? -7.106 2.032 10.839 1.00 81.12 84 LEU A N 1
ATOM 666 C CA . LEU A 1 84 ? -7.312 2.264 12.271 1.00 81.12 84 LEU A CA 1
ATOM 667 C C . LEU A 1 84 ? -8.772 2.532 12.654 1.00 81.12 84 LEU A C 1
ATOM 669 O O . LEU A 1 84 ? -9.123 2.364 13.821 1.00 81.12 84 LEU A O 1
ATOM 673 N N . LYS A 1 85 ? -9.616 2.937 11.700 1.00 83.19 85 LYS A N 1
ATOM 674 C CA . LYS A 1 85 ? -11.056 3.148 11.916 1.00 83.19 85 LYS A CA 1
ATOM 675 C C . LYS A 1 85 ? -11.871 1.854 11.851 1.00 83.19 85 LYS A C 1
ATOM 677 O O . LYS A 1 85 ? -13.034 1.869 12.236 1.00 83.19 85 LYS A O 1
ATOM 682 N N . SER A 1 86 ? -11.284 0.754 11.379 1.00 74.31 86 SER A N 1
ATOM 683 C CA . SER A 1 86 ? -11.957 -0.543 11.307 1.00 74.31 86 SER A CA 1
ATOM 684 C C . SER A 1 86 ? -12.136 -1.169 12.694 1.00 74.31 86 SER A C 1
ATOM 686 O O . SER A 1 86 ? -11.215 -1.153 13.515 1.00 74.31 86 SER A O 1
ATOM 688 N N . ASP A 1 87 ? -13.277 -1.823 12.929 1.00 79.06 87 ASP A N 1
ATOM 689 C CA . ASP A 1 87 ? -13.559 -2.567 14.168 1.00 79.06 87 ASP A CA 1
ATOM 690 C C . ASP A 1 87 ? -12.499 -3.647 14.469 1.00 79.06 87 ASP A C 1
ATOM 692 O O . ASP A 1 87 ? -12.241 -3.973 15.630 1.00 79.06 87 ASP A O 1
ATOM 696 N N . ASN A 1 88 ? -11.822 -4.150 13.429 1.00 78.50 88 ASN A N 1
ATOM 697 C CA . ASN A 1 88 ? -10.769 -5.164 13.519 1.00 78.50 88 ASN A CA 1
ATOM 698 C C . ASN A 1 88 ? -9.362 -4.605 13.236 1.00 78.50 88 ASN A C 1
ATOM 700 O O . ASN A 1 88 ? -8.455 -5.366 12.894 1.00 78.50 88 ASN A O 1
ATOM 704 N N . ALA A 1 89 ? -9.141 -3.295 13.403 1.00 79.19 89 ALA A N 1
ATOM 705 C CA . ALA A 1 89 ? -7.889 -2.607 13.062 1.00 79.19 89 ALA A CA 1
ATOM 706 C C . ALA A 1 89 ? -6.617 -3.339 13.523 1.00 79.19 89 ALA A C 1
ATOM 708 O O . ALA A 1 89 ? -5.651 -3.458 12.773 1.00 79.19 89 ALA A O 1
ATOM 709 N N . LYS A 1 90 ? -6.605 -3.874 14.751 1.00 76.38 90 LYS A N 1
ATOM 710 C CA . LYS A 1 90 ? -5.441 -4.591 15.296 1.00 76.38 90 LYS A CA 1
ATOM 711 C C . LYS A 1 90 ? -5.135 -5.889 14.543 1.00 76.38 90 LYS A C 1
ATOM 713 O O . LYS A 1 90 ? -3.967 -6.209 14.344 1.00 76.38 90 LYS A O 1
ATOM 718 N N . GLU A 1 91 ? -6.162 -6.643 14.165 1.00 80.88 91 GLU A N 1
ATOM 719 C CA . GLU A 1 91 ? -6.000 -7.876 13.393 1.00 80.88 91 GLU A CA 1
ATOM 720 C C . GLU A 1 91 ? -5.527 -7.560 11.975 1.00 80.88 91 GLU A C 1
ATOM 722 O O . GLU A 1 91 ? -4.563 -8.162 11.513 1.00 80.88 91 GLU A O 1
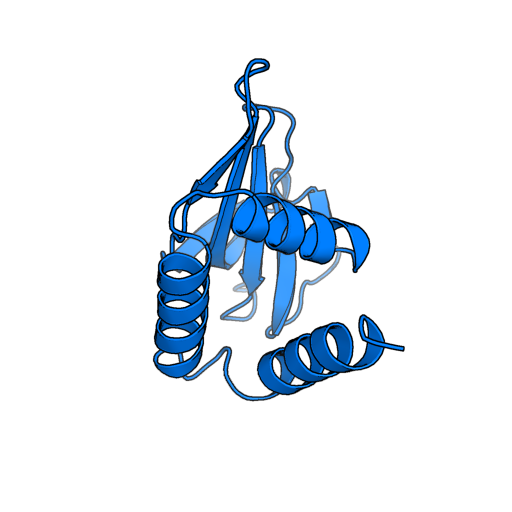ATOM 727 N N . ILE A 1 92 ? -6.122 -6.547 11.339 1.00 76.62 92 ILE A N 1
ATOM 728 C CA . ILE A 1 92 ? -5.733 -6.091 10.001 1.00 76.62 92 ILE A CA 1
ATOM 729 C C . ILE A 1 92 ? -4.274 -5.617 10.006 1.00 76.62 92 ILE A C 1
ATOM 731 O O . ILE A 1 92 ? -3.483 -6.086 9.197 1.00 76.62 92 ILE A O 1
ATOM 735 N N . LEU A 1 93 ? -3.864 -4.780 10.964 1.00 76.00 93 LEU A N 1
ATOM 736 C CA . LEU A 1 93 ? -2.468 -4.339 11.090 1.00 76.00 93 LEU A CA 1
ATOM 737 C C . LEU A 1 93 ? -1.495 -5.499 11.336 1.00 76.00 93 LEU A C 1
ATOM 739 O O . LEU A 1 93 ? -0.384 -5.484 10.806 1.00 76.00 93 LEU A O 1
ATOM 743 N N . ASN A 1 94 ? -1.894 -6.505 12.120 1.00 75.44 94 ASN A N 1
ATOM 744 C CA . ASN A 1 94 ? -1.077 -7.700 12.331 1.00 75.44 94 ASN A CA 1
ATOM 745 C C . ASN A 1 94 ? -0.935 -8.520 11.045 1.00 75.44 94 ASN A C 1
ATOM 747 O O . ASN A 1 94 ? 0.184 -8.891 10.709 1.00 75.44 94 ASN A O 1
ATOM 751 N N . GLN A 1 95 ? -2.020 -8.739 10.297 1.00 76.31 95 GLN A N 1
ATOM 752 C CA . GLN A 1 95 ? -1.966 -9.404 8.992 1.00 76.31 95 GLN A CA 1
ATOM 753 C C . GLN A 1 95 ? -1.099 -8.619 8.006 1.00 76.31 95 GLN A C 1
ATOM 755 O O . GLN A 1 95 ? -0.323 -9.206 7.256 1.00 76.31 95 GLN A O 1
ATOM 760 N N . TRP A 1 96 ? -1.194 -7.288 8.030 1.00 76.12 96 TRP A N 1
ATOM 761 C CA . TRP A 1 96 ? -0.366 -6.414 7.209 1.00 76.12 96 TRP A CA 1
ATOM 762 C C . TRP A 1 96 ? 1.112 -6.607 7.534 1.00 76.12 96 TRP A C 1
ATOM 764 O O . TRP A 1 96 ? 1.920 -6.835 6.640 1.00 76.12 96 TRP A O 1
ATOM 774 N N . LYS A 1 97 ? 1.455 -6.618 8.824 1.00 71.69 97 LYS A N 1
ATOM 775 C CA . LYS A 1 97 ? 2.815 -6.879 9.294 1.00 71.69 97 LYS A CA 1
ATOM 776 C C . LYS A 1 97 ? 3.307 -8.282 8.920 1.00 71.69 97 LYS A C 1
ATOM 778 O O . LYS A 1 97 ? 4.422 -8.396 8.427 1.00 71.69 97 LYS A O 1
ATOM 783 N N . GLU A 1 98 ? 2.511 -9.326 9.149 1.00 72.38 98 GLU A N 1
ATOM 784 C CA . GLU A 1 98 ? 2.874 -10.718 8.847 1.00 72.38 98 GLU A CA 1
ATOM 785 C C . GLU A 1 98 ? 3.126 -10.919 7.349 1.00 72.38 98 GLU A C 1
ATOM 787 O O . GLU A 1 98 ? 4.167 -11.449 6.973 1.00 72.38 98 GLU A O 1
ATOM 792 N N . LYS A 1 99 ? 2.246 -10.407 6.481 1.00 70.00 99 LYS A N 1
ATOM 793 C CA . LYS A 1 99 ? 2.406 -10.525 5.024 1.00 70.00 99 LYS A CA 1
ATOM 794 C C . LYS A 1 99 ? 3.595 -9.717 4.488 1.00 70.00 99 LYS A C 1
ATOM 796 O O . LYS A 1 99 ? 4.321 -10.210 3.629 1.00 70.00 99 LYS A O 1
ATOM 801 N N . ILE A 1 100 ? 3.856 -8.524 5.039 1.00 65.88 100 ILE A N 1
ATOM 802 C CA . ILE A 1 100 ? 5.095 -7.767 4.768 1.00 65.88 100 ILE A CA 1
ATOM 803 C C . ILE A 1 100 ? 6.324 -8.574 5.208 1.00 65.88 100 ILE A C 1
ATOM 805 O O . ILE A 1 100 ? 7.362 -8.512 4.558 1.00 65.88 100 ILE A O 1
ATOM 809 N N . GLU A 1 101 ? 6.233 -9.310 6.321 1.00 60.25 101 GLU A N 1
ATOM 810 C CA . GLU A 1 101 ? 7.325 -10.134 6.842 1.00 60.25 101 GLU A CA 1
ATOM 811 C C . GLU A 1 101 ? 7.588 -11.412 6.028 1.00 60.25 101 GLU A C 1
ATOM 813 O O . GLU A 1 101 ? 8.736 -11.857 5.942 1.00 60.25 101 GLU A O 1
ATOM 818 N N . GLU A 1 102 ? 6.550 -11.986 5.423 1.00 60.59 102 GLU A N 1
ATOM 819 C CA . GLU A 1 102 ? 6.636 -13.151 4.538 1.00 60.59 102 GLU A CA 1
ATOM 820 C C . GLU A 1 102 ? 7.185 -12.794 3.146 1.00 60.59 102 GLU A C 1
ATOM 822 O O . GLU A 1 102 ? 7.891 -13.607 2.533 1.00 60.59 102 GLU A O 1
ATOM 827 N N . ASP A 1 103 ? 6.940 -11.570 2.670 1.00 59.84 103 ASP A N 1
ATOM 828 C CA . ASP A 1 103 ? 7.461 -11.082 1.396 1.00 59.84 103 ASP A CA 1
ATOM 829 C C . ASP A 1 103 ? 8.911 -10.577 1.538 1.00 59.84 103 ASP A C 1
ATOM 831 O O . ASP A 1 103 ? 9.204 -9.449 1.944 1.00 59.84 103 ASP A O 1
ATOM 835 N N . LYS A 1 104 ? 9.862 -11.452 1.184 1.00 51.44 104 LYS A N 1
ATOM 836 C CA . LYS A 1 104 ? 11.312 -11.207 1.282 1.00 51.44 104 LYS A CA 1
ATOM 837 C C . LYS A 1 104 ? 11.802 -9.996 0.479 1.00 51.44 104 LYS A C 1
ATOM 839 O O . LYS A 1 104 ? 12.917 -9.548 0.739 1.00 51.44 104 LYS A O 1
ATOM 844 N N . ILE A 1 105 ? 11.023 -9.493 -0.482 1.00 52.81 105 ILE A N 1
ATOM 845 C CA . ILE A 1 105 ? 11.397 -8.346 -1.320 1.00 52.81 105 ILE A CA 1
ATOM 846 C C . ILE A 1 105 ? 11.026 -7.025 -0.614 1.00 52.81 105 ILE A C 1
ATOM 848 O O . ILE A 1 105 ? 11.819 -6.085 -0.621 1.00 52.81 105 ILE A O 1
ATOM 852 N N . LEU A 1 106 ? 9.909 -6.985 0.123 1.00 57.06 106 LEU A N 1
ATOM 853 C CA . LEU A 1 106 ? 9.404 -5.808 0.854 1.00 57.06 106 LEU A CA 1
ATOM 854 C C . LEU A 1 106 ? 10.218 -5.426 2.116 1.00 57.06 106 LEU A C 1
ATOM 856 O O . LEU A 1 106 ? 9.996 -4.380 2.731 1.00 57.06 106 LEU A O 1
ATOM 860 N N . LEU A 1 107 ? 11.130 -6.296 2.552 1.00 53.75 107 LEU A N 1
ATOM 861 C CA . LEU A 1 107 ? 11.415 -6.494 3.975 1.00 53.75 107 LEU A CA 1
ATOM 862 C C . LEU A 1 107 ? 12.319 -5.447 4.656 1.00 53.75 107 LEU A C 1
ATOM 864 O O . LEU A 1 107 ? 12.178 -5.247 5.860 1.00 53.75 107 LEU A O 1
ATOM 868 N N . GLU A 1 108 ? 13.271 -4.807 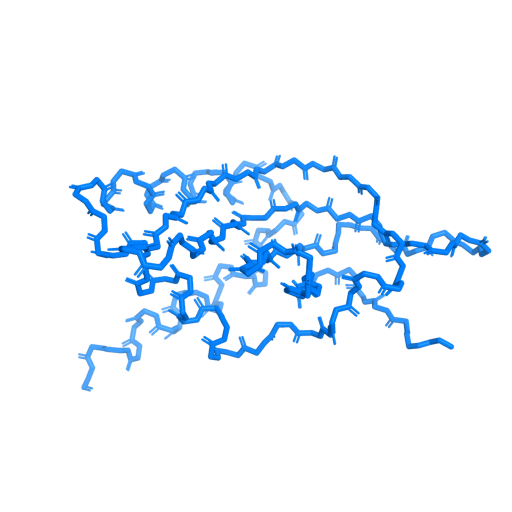3.973 1.00 51.88 108 GLU A N 1
ATOM 869 C CA . GLU A 1 108 ? 14.279 -3.971 4.665 1.00 51.88 108 GLU A CA 1
ATOM 870 C C . GLU A 1 108 ? 14.007 -2.464 4.606 1.00 51.88 108 GLU A C 1
ATOM 872 O O . GLU A 1 108 ? 14.101 -1.791 5.635 1.00 51.88 108 GLU A O 1
ATOM 877 N N . THR A 1 109 ? 13.648 -1.922 3.441 1.00 51.62 109 THR A N 1
ATOM 878 C CA . THR A 1 109 ? 13.453 -0.471 3.273 1.00 51.62 109 THR A CA 1
ATOM 879 C C . THR A 1 109 ? 12.143 0.009 3.905 1.00 51.62 109 THR A C 1
ATOM 881 O O . THR A 1 109 ? 12.131 1.017 4.615 1.00 51.62 109 THR A O 1
ATOM 884 N N . GLU A 1 110 ? 11.054 -0.748 3.749 1.00 54.09 110 GLU A N 1
ATOM 885 C CA . GLU A 1 110 ? 9.725 -0.320 4.205 1.00 54.09 110 GLU A CA 1
ATOM 886 C C . GLU A 1 110 ? 9.492 -0.559 5.705 1.00 54.09 110 GLU A C 1
ATOM 888 O O . GLU A 1 110 ? 8.838 0.252 6.366 1.00 54.09 110 GLU A O 1
ATOM 893 N N . LYS A 1 111 ? 10.131 -1.577 6.308 1.00 55.94 111 LYS A N 1
ATOM 894 C CA . LYS A 1 111 ? 10.101 -1.767 7.773 1.00 55.94 111 LYS A CA 1
ATOM 895 C C . LYS A 1 111 ? 10.630 -0.547 8.524 1.00 55.94 111 LYS A C 1
ATOM 897 O O . LYS A 1 111 ? 10.073 -0.173 9.553 1.00 55.94 111 LYS A O 1
ATOM 902 N N . GLN A 1 112 ? 11.691 0.086 8.024 1.00 54.31 112 GLN A N 1
ATOM 903 C CA . GLN A 1 112 ? 12.277 1.255 8.681 1.00 54.31 112 GLN A CA 1
ATOM 904 C C . GLN A 1 112 ? 11.385 2.494 8.555 1.00 54.31 112 GLN A C 1
ATOM 906 O O . GLN A 1 112 ? 11.238 3.242 9.523 1.00 54.31 112 GLN A O 1
ATOM 911 N N . ARG A 1 113 ? 10.745 2.686 7.396 1.00 52.78 113 ARG A N 1
ATOM 912 C CA . ARG A 1 113 ? 9.873 3.836 7.128 1.00 52.78 113 ARG A CA 1
ATOM 913 C C . ARG A 1 113 ? 8.583 3.781 7.954 1.00 52.78 113 ARG A C 1
ATOM 915 O O . ARG A 1 113 ? 8.239 4.768 8.600 1.00 52.78 113 ARG A O 1
ATOM 922 N N . ILE A 1 114 ? 7.943 2.611 8.040 1.00 52.50 114 ILE A N 1
ATOM 923 C CA . ILE A 1 114 ? 6.727 2.404 8.849 1.00 52.50 114 ILE A CA 1
ATOM 924 C C . ILE A 1 114 ? 7.015 2.601 10.345 1.00 52.50 114 ILE A C 1
ATOM 926 O O . ILE A 1 114 ? 6.291 3.325 11.028 1.00 52.50 114 ILE A O 1
ATOM 930 N N . VAL A 1 115 ? 8.107 2.023 10.861 1.00 56.22 115 VAL A N 1
ATOM 931 C CA . VAL A 1 115 ? 8.516 2.201 12.268 1.00 56.22 115 VAL A CA 1
ATOM 932 C C . VAL A 1 115 ? 8.784 3.673 12.592 1.00 56.22 115 VAL A C 1
ATOM 934 O O . VAL A 1 115 ? 8.431 4.142 13.675 1.00 56.22 115 VAL A O 1
ATOM 937 N N . HIS A 1 116 ? 9.385 4.419 11.664 1.00 57.06 116 HIS A N 1
ATOM 938 C CA . HIS A 1 116 ? 9.657 5.840 11.858 1.00 57.06 116 HIS A CA 1
ATOM 939 C C . HIS A 1 116 ? 8.371 6.680 11.926 1.00 57.06 116 HIS A C 1
ATOM 941 O O . HIS A 1 116 ? 8.240 7.520 12.815 1.00 57.06 116 HIS A O 1
ATOM 947 N N . ILE A 1 117 ? 7.399 6.415 11.047 1.00 56.06 117 ILE A N 1
ATOM 948 C CA . ILE A 1 117 ? 6.100 7.109 11.016 1.00 56.06 117 ILE A CA 1
ATOM 949 C C . ILE A 1 117 ? 5.297 6.846 12.299 1.00 56.06 117 ILE A C 1
ATOM 951 O O . ILE A 1 117 ? 4.767 7.782 12.904 1.00 56.06 117 ILE A O 1
ATOM 955 N N . VAL A 1 118 ? 5.249 5.590 12.757 1.00 49.75 118 VAL A N 1
ATOM 956 C CA . VAL A 1 118 ? 4.536 5.213 13.990 1.00 49.75 118 VAL A CA 1
ATOM 957 C C . VAL A 1 118 ? 5.166 5.871 15.222 1.00 49.75 118 VAL A C 1
ATOM 959 O O . VAL A 1 118 ? 4.447 6.392 16.072 1.00 49.75 118 VAL A O 1
ATOM 962 N N . ASN A 1 119 ? 6.499 5.913 15.311 1.00 48.19 119 ASN A N 1
ATOM 963 C CA . ASN A 1 119 ? 7.182 6.491 16.472 1.00 48.19 119 ASN A CA 1
ATOM 964 C C . ASN A 1 119 ? 7.133 8.029 16.520 1.00 48.19 119 ASN A C 1
ATOM 966 O O . ASN A 1 119 ? 7.148 8.589 17.612 1.00 48.19 119 ASN A O 1
ATOM 970 N N . ASN A 1 120 ? 7.043 8.716 15.376 1.00 44.38 120 ASN A N 1
ATOM 971 C CA . ASN A 1 120 ? 6.933 10.183 15.331 1.00 44.38 120 ASN A CA 1
ATOM 972 C C . ASN A 1 120 ? 5.496 10.715 15.449 1.00 44.38 120 ASN A C 1
ATOM 974 O O . ASN A 1 120 ? 5.313 11.919 15.592 1.00 44.38 120 ASN A O 1
ATOM 978 N N . SER A 1 121 ? 4.483 9.848 15.417 1.00 42.88 121 SER A N 1
ATOM 979 C CA . SER A 1 121 ? 3.074 10.236 15.597 1.00 42.88 121 SER A CA 1
ATOM 980 C C . SER A 1 121 ? 2.624 10.212 17.071 1.00 42.88 121 SER A C 1
ATOM 982 O O . SER A 1 121 ? 1.458 10.466 17.363 1.00 42.88 121 SER A O 1
ATOM 984 N N . LEU A 1 122 ? 3.536 9.894 18.001 1.00 39.06 122 LEU A N 1
ATOM 985 C CA . LEU A 1 122 ? 3.295 9.782 19.448 1.00 39.06 122 LEU A CA 1
ATOM 986 C C . LEU A 1 122 ? 4.037 10.849 20.285 1.00 39.06 122 LEU A C 1
ATOM 988 O O . LEU A 1 122 ? 4.218 10.651 21.489 1.00 39.06 122 LEU A O 1
ATOM 992 N N . ILE A 1 123 ? 4.452 11.969 19.677 1.00 38.91 123 ILE A N 1
ATOM 993 C CA . ILE A 1 123 ? 5.038 13.134 20.373 1.00 38.91 123 ILE A CA 1
ATOM 994 C C . ILE A 1 123 ? 4.123 14.347 20.222 1.00 38.91 123 ILE A C 1
ATOM 996 O O . ILE A 1 123 ? 3.729 14.640 19.073 1.00 38.91 123 ILE A O 1
#

pLDDT: mean 72.82, std 12.1, range [38.91, 88.44]

Foldseek 3Di:
DDWDDQQFWFWFACVPFVKTWTWGQHDGDDPPDQWGWTFTQWMWGDPVVAIDIDGGRDTDIDGPVRTPTTDDPVSVVVNLVSLVPDPCSVVVVVVSVVSCVVPPSNPDPVVVVVVVVVVVVPD

Organism: NCBI:txid1802620

Secondary structure (DSSP, 8-state):
-----TT-EEEE-TTTTSEEEEEEEEEPPPTT-SEEEEEEEEEEEE-SS-EEEE----EEEEEGGGEEEEPPHHHHHHHHHHHHTSTTHHHHHHHHHHHHHH-TTTTTHHHHHHHHHHHHTT-

Sequence (123 aa):
MEQYKVGELLIRDKSENNALTLLYIDAEPEPGKQGAYYTQIAHVEDYGEGKEVYLEFESGSIPFKFIAGRATDEDIKEVVEETLKSDNAKEILNQWKEKIEEDKILLETEKQRIVHIVNNSLI